Protein AF-A0AAW2YST6-F1 (afdb_monomer_lite)

InterPro domains:
  IPR000340 Dual specificity phosphatase, catalytic domain [PF00782] (30-125)
  IPR000387 Tyrosine-specific protein phosphatases domain [PS50056] (52-114)
  IPR016130 Protein-tyrosine phosphatase, active site [PS00383] (75-85)
  IPR020422 Dual specificity protein phosphatase domain [PS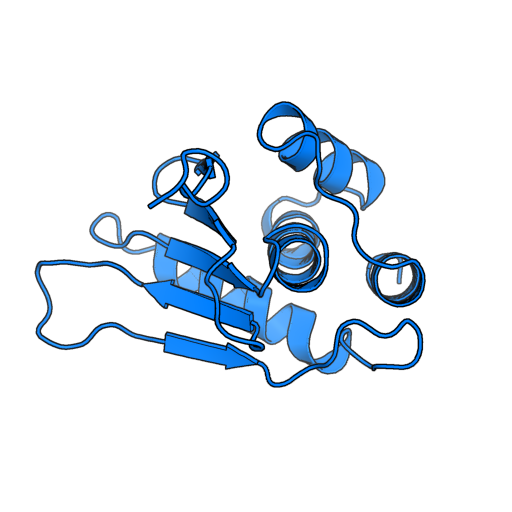50054] (1-126)
  IPR020422 Dual specificity protein phosphatase domain [SM00195] (6-126)
  IPR029021 Protein-tyrosine phosphatase-like [G3DSA:3.90.190.10] (1-126)
  IPR029021 Protein-tyrosine phosphatase-like [SSF52799] (7-125)

pLDDT: mean 84.46, std 16.05, range [45.66, 97.81]

Sequence (126 aa):
MNEENRPTQIEDRLFIGGIQHRDTNILNSNSNYSFTIFKFIEIDDLETEDFEQYFDECADFINTTLTNPSNQILVHCQAGQSRSASALIAYYIKYRGLTLEDALSYVRERKPDVSPNKGFQRQLNV

Structure (mmCIF, N/CA/C/O backbone):
data_AF-A0AAW2YST6-F1
#
_entry.id   AF-A0AAW2YST6-F1
#
loop_
_atom_site.group_PDB
_atom_site.id
_atom_site.type_symbol
_atom_site.label_atom_id
_atom_site.label_alt_id
_atom_site.label_comp_id
_atom_site.label_asym_id
_atom_site.label_entity_id
_atom_site.label_seq_id
_atom_site.pdbx_PDB_ins_code
_atom_site.Cartn_x
_atom_site.Cartn_y
_atom_site.Cartn_z
_atom_site.occupancy
_atom_site.B_iso_or_equiv
_atom_site.auth_seq_id
_atom_site.auth_comp_id
_atom_site.auth_asym_id
_atom_site.auth_atom_id
_atom_site.pdbx_PDB_model_num
ATOM 1 N N . MET A 1 1 ? -3.264 22.555 -6.668 1.00 46.56 1 MET A N 1
ATOM 2 C CA . MET A 1 1 ? -3.282 21.079 -6.711 1.00 46.56 1 MET A CA 1
ATOM 3 C C . MET A 1 1 ? -3.999 20.692 -7.984 1.00 46.56 1 MET A C 1
ATOM 5 O O . MET A 1 1 ? -5.141 21.099 -8.140 1.00 46.56 1 MET A O 1
ATOM 9 N N . ASN A 1 2 ? -3.321 20.011 -8.904 1.00 45.66 2 ASN A N 1
ATOM 10 C CA . ASN A 1 2 ? -3.969 19.445 -10.088 1.00 45.66 2 ASN A CA 1
ATOM 11 C C . ASN A 1 2 ? -4.888 18.305 -9.620 1.00 45.66 2 ASN A C 1
ATOM 13 O O . ASN A 1 2 ? -4.547 17.635 -8.642 1.00 45.66 2 ASN A O 1
ATOM 17 N N . GLU A 1 3 ? -6.032 18.093 -10.276 1.00 51.56 3 GLU A N 1
ATOM 18 C CA . GLU A 1 3 ? -7.001 17.054 -9.877 1.00 51.56 3 GLU A CA 1
ATOM 19 C C . GLU A 1 3 ? -6.378 15.648 -9.800 1.00 51.56 3 GLU A C 1
ATOM 21 O O . GLU A 1 3 ? -6.777 14.850 -8.956 1.00 51.56 3 GLU A O 1
ATOM 26 N N . GLU A 1 4 ? -5.326 15.392 -10.584 1.00 51.03 4 GLU A N 1
ATOM 27 C CA . GLU A 1 4 ? -4.570 14.130 -10.625 1.00 51.03 4 GLU A CA 1
ATOM 28 C C . GLU A 1 4 ? -3.865 13.758 -9.306 1.00 51.03 4 GLU A C 1
ATOM 30 O O . GLU A 1 4 ? -3.595 12.584 -9.070 1.00 51.03 4 GLU A O 1
ATOM 35 N N . ASN A 1 5 ? -3.608 14.724 -8.414 1.00 58.09 5 ASN A N 1
ATOM 36 C CA . ASN A 1 5 ? -2.948 14.479 -7.122 1.00 58.09 5 ASN A CA 1
ATOM 37 C C . ASN A 1 5 ? -3.925 14.418 -5.940 1.00 58.09 5 ASN A C 1
ATOM 39 O O . ASN A 1 5 ? -3.496 14.415 -4.783 1.00 58.09 5 ASN A O 1
ATOM 43 N N . ARG A 1 6 ? -5.242 14.398 -6.184 1.00 73.12 6 ARG A N 1
ATOM 44 C CA . ARG A 1 6 ? -6.211 14.220 -5.100 1.00 73.12 6 ARG A CA 1
ATOM 45 C C . ARG A 1 6 ? -6.131 12.775 -4.584 1.00 73.12 6 ARG A C 1
ATOM 47 O O . ARG A 1 6 ? -6.267 11.848 -5.384 1.00 73.12 6 ARG A O 1
ATOM 54 N N . PRO A 1 7 ? -5.953 12.554 -3.268 1.00 85.38 7 PRO A N 1
ATOM 55 C CA . PRO A 1 7 ? -6.013 11.213 -2.708 1.00 85.38 7 PRO A CA 1
ATOM 56 C C . PRO A 1 7 ? -7.314 10.504 -3.088 1.00 85.38 7 PRO A C 1
ATOM 58 O O . PRO A 1 7 ? -8.405 11.064 -2.963 1.00 85.38 7 PRO A O 1
ATOM 61 N N . THR A 1 8 ? -7.184 9.272 -3.562 1.00 89.31 8 THR A N 1
ATOM 62 C CA . THR A 1 8 ? -8.291 8.387 -3.910 1.00 89.31 8 THR A CA 1
ATOM 63 C C . THR A 1 8 ? -8.674 7.577 -2.684 1.00 89.31 8 THR A C 1
ATOM 65 O O . THR A 1 8 ? -7.819 6.956 -2.054 1.00 89.31 8 THR A O 1
ATOM 68 N N . GLN A 1 9 ? -9.955 7.582 -2.333 1.00 91.69 9 GLN A N 1
ATOM 69 C CA . GLN A 1 9 ? -10.457 6.750 -1.249 1.00 91.69 9 GLN A CA 1
ATOM 70 C C . GLN A 1 9 ? -10.512 5.290 -1.698 1.00 91.69 9 GLN A C 1
ATOM 72 O O . GLN A 1 9 ? -11.094 4.983 -2.737 1.00 91.69 9 GLN A O 1
ATOM 77 N N . ILE A 1 10 ? -9.921 4.401 -0.904 1.00 93.25 10 ILE A N 1
ATOM 78 C CA . ILE A 1 10 ? -9.965 2.958 -1.135 1.00 93.25 10 ILE A CA 1
ATOM 79 C C . ILE A 1 10 ? -11.042 2.314 -0.255 1.00 93.25 10 ILE A C 1
ATOM 81 O O . ILE A 1 10 ? -11.910 1.597 -0.749 1.00 93.25 10 ILE A O 1
ATOM 85 N N . GLU A 1 11 ? -11.048 2.647 1.033 1.00 91.06 11 GLU A N 1
ATOM 86 C CA . GLU A 1 11 ? -12.059 2.215 2.003 1.00 91.06 11 GLU A CA 1
ATOM 87 C C . GLU A 1 11 ? -12.465 3.379 2.908 1.00 91.06 11 GLU A C 1
ATOM 89 O O . GLU A 1 11 ? -11.925 4.488 2.820 1.00 91.06 11 GLU A O 1
ATOM 94 N N . ASP A 1 12 ? -13.436 3.146 3.793 1.00 88.25 12 ASP A N 1
ATOM 95 C CA . ASP A 1 12 ? -13.695 4.074 4.888 1.00 88.25 12 ASP A CA 1
ATOM 96 C C . ASP A 1 12 ? -12.383 4.378 5.628 1.00 88.25 12 ASP A C 1
ATOM 98 O O . ASP A 1 12 ? -11.698 3.474 6.106 1.00 88.25 12 ASP A O 1
ATOM 102 N N . ARG A 1 13 ? -12.023 5.666 5.680 1.00 89.12 13 ARG A N 1
ATOM 103 C CA . ARG A 1 13 ? -10.822 6.183 6.357 1.00 89.12 13 ARG A CA 1
ATOM 104 C C . ARG A 1 13 ? -9.473 5.707 5.788 1.00 89.12 13 ARG A C 1
ATOM 106 O O . ARG A 1 13 ? -8.456 5.982 6.419 1.00 89.12 13 ARG A O 1
ATOM 113 N N . LEU A 1 14 ? -9.423 5.074 4.614 1.00 90.12 14 LEU A N 1
ATOM 114 C CA . LEU A 1 14 ? -8.179 4.636 3.966 1.00 90.12 14 LEU A CA 1
ATOM 115 C C . LEU A 1 14 ? -8.077 5.186 2.542 1.00 90.12 14 LEU A C 1
ATOM 117 O O . LEU A 1 14 ? -8.935 4.935 1.695 1.00 90.12 14 LEU A O 1
ATOM 121 N N . PHE A 1 15 ? -7.002 5.919 2.275 1.00 90.00 15 PHE A N 1
ATOM 122 C CA . PHE A 1 15 ? -6.771 6.645 1.034 1.00 90.00 15 PHE A CA 1
ATOM 123 C C . PHE A 1 15 ? -5.399 6.304 0.450 1.00 90.00 15 PHE A C 1
ATOM 125 O O . PHE A 1 15 ? -4.447 6.044 1.186 1.00 90.00 15 PHE A O 1
ATOM 132 N N . ILE A 1 16 ? -5.284 6.375 -0.876 1.00 86.88 16 ILE A N 1
ATOM 133 C CA . ILE A 1 16 ? -4.020 6.292 -1.611 1.00 86.88 16 ILE A CA 1
ATOM 134 C C . ILE A 1 16 ? -3.791 7.574 -2.415 1.00 86.88 16 ILE A C 1
ATOM 136 O O . ILE A 1 16 ? -4.736 8.141 -2.960 1.00 86.88 16 ILE A O 1
ATOM 140 N N . GLY A 1 17 ? -2.554 8.057 -2.524 1.00 81.94 17 GLY A N 1
ATOM 141 C CA . GLY A 1 17 ? -2.277 9.281 -3.283 1.00 81.94 17 GLY A CA 1
ATOM 142 C C . GLY A 1 17 ? -0.860 9.400 -3.830 1.00 81.94 17 GLY A C 1
ATOM 143 O O . GLY A 1 17 ? 0.034 8.632 -3.472 1.00 81.94 17 GLY A O 1
ATOM 144 N N . GLY A 1 18 ? -0.674 10.383 -4.709 1.00 74.94 18 GLY A N 1
ATOM 145 C CA . GLY A 1 18 ? 0.629 10.901 -5.114 1.00 74.94 18 GLY A CA 1
ATOM 146 C C . GLY A 1 18 ? 0.899 12.228 -4.406 1.00 74.94 18 GLY A C 1
ATOM 147 O O . GLY A 1 18 ? 0.051 13.120 -4.418 1.00 74.94 18 GLY A O 1
ATOM 148 N N . ILE A 1 19 ? 2.063 12.375 -3.782 1.00 69.31 19 ILE A N 1
ATOM 149 C CA . ILE A 1 19 ? 2.554 13.659 -3.263 1.00 69.31 19 ILE A CA 1
ATOM 150 C C . ILE A 1 19 ? 3.880 13.937 -3.969 1.00 69.31 19 ILE A C 1
ATOM 152 O O . ILE A 1 19 ? 4.636 13.009 -4.222 1.00 69.31 19 ILE A O 1
ATOM 156 N N . GLN A 1 20 ? 4.184 15.199 -4.295 1.00 57.19 20 GLN A N 1
ATOM 157 C CA . GLN A 1 20 ? 5.398 15.610 -5.029 1.00 57.19 20 GLN A CA 1
ATOM 158 C C . GLN A 1 20 ? 6.729 15.386 -4.263 1.00 57.19 20 GLN A C 1
ATOM 160 O O . GLN A 1 20 ? 7.714 16.074 -4.515 1.00 57.19 20 GLN A O 1
ATOM 165 N N . HIS A 1 21 ? 6.776 14.433 -3.333 1.00 52.47 21 HIS A N 1
ATOM 166 C CA . HIS A 1 21 ? 7.970 13.992 -2.622 1.00 52.47 21 HIS A CA 1
ATOM 167 C C . HIS A 1 21 ? 8.340 12.567 -3.052 1.00 52.47 21 HIS A C 1
ATOM 169 O O . HIS A 1 21 ? 7.483 11.786 -3.468 1.00 52.47 21 HIS A O 1
ATOM 175 N N . ARG A 1 22 ? 9.638 12.246 -3.005 1.00 48.16 22 ARG A N 1
ATOM 176 C CA . ARG A 1 22 ? 10.172 10.984 -3.533 1.00 48.16 22 ARG A CA 1
ATOM 177 C C . ARG A 1 22 ? 9.772 9.761 -2.716 1.00 48.16 22 ARG A C 1
ATOM 179 O O . ARG A 1 22 ? 9.878 8.676 -3.268 1.00 48.16 22 ARG A O 1
ATOM 186 N N . ASP A 1 23 ? 9.267 9.914 -1.499 1.00 52.38 23 ASP A N 1
ATOM 187 C CA . ASP A 1 23 ? 9.232 8.830 -0.510 1.00 52.38 23 ASP A CA 1
ATOM 188 C C . ASP A 1 23 ? 7.845 8.200 -0.340 1.00 52.38 23 ASP A C 1
ATOM 190 O O . ASP A 1 23 ? 6.826 8.815 -0.675 1.00 52.38 23 ASP A O 1
ATOM 194 N N . THR A 1 24 ? 7.801 6.974 0.198 1.00 53.75 24 THR A N 1
ATOM 195 C CA . THR A 1 24 ? 6.539 6.322 0.576 1.00 53.75 24 THR A CA 1
ATOM 196 C C . THR A 1 24 ? 6.205 6.656 2.021 1.00 53.75 24 THR A C 1
ATOM 198 O O . THR A 1 24 ? 6.931 6.247 2.925 1.00 53.75 24 THR A O 1
ATOM 201 N N . ASN A 1 25 ? 5.086 7.347 2.254 1.00 61.09 25 ASN A N 1
ATOM 202 C CA . ASN A 1 25 ? 4.601 7.597 3.610 1.00 61.09 25 ASN A CA 1
ATOM 203 C C . ASN A 1 25 ? 3.216 7.010 3.829 1.00 61.09 25 ASN A C 1
ATOM 205 O O . ASN A 1 25 ? 2.323 7.147 2.991 1.00 61.09 25 ASN A O 1
ATOM 209 N N . ILE A 1 26 ? 3.026 6.436 5.012 1.00 61.91 26 ILE A N 1
ATOM 210 C CA . ILE A 1 26 ? 1.713 6.099 5.547 1.00 61.91 26 ILE A CA 1
ATOM 211 C C . ILE A 1 26 ? 1.402 7.125 6.634 1.00 61.91 26 ILE A C 1
ATOM 213 O O . ILE A 1 26 ? 2.053 7.177 7.680 1.00 61.91 26 ILE A O 1
ATOM 217 N N . LEU A 1 27 ? 0.442 7.993 6.339 1.00 61.91 27 LEU A N 1
ATOM 218 C CA . LEU A 1 27 ? 0.092 9.167 7.128 1.00 61.91 27 LEU A CA 1
ATOM 219 C C . LEU A 1 27 ? -1.172 8.898 7.932 1.00 61.91 27 LEU A C 1
ATOM 221 O O . LEU A 1 27 ? -2.192 8.587 7.330 1.00 61.91 27 LEU A O 1
ATOM 225 N N . ASN A 1 28 ? -1.148 9.093 9.251 1.00 54.12 28 ASN A N 1
ATOM 226 C CA . ASN A 1 28 ? -2.369 9.140 10.058 1.00 54.12 28 ASN A CA 1
ATOM 227 C C . ASN A 1 28 ? -2.907 10.579 10.164 1.00 54.12 28 ASN A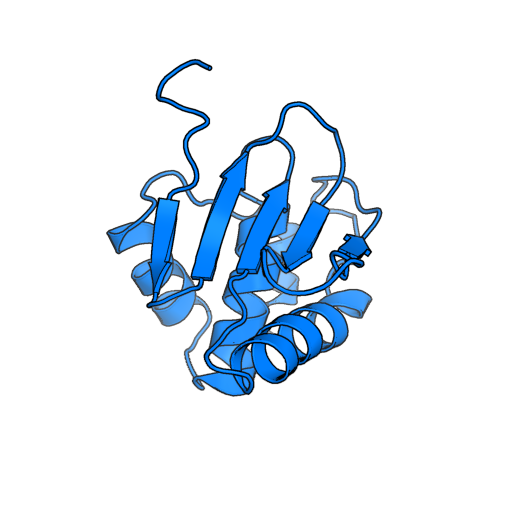 C 1
ATOM 229 O O . ASN A 1 28 ? -2.398 11.357 10.966 1.00 54.12 28 ASN A O 1
ATOM 233 N N . SER A 1 29 ? -3.949 10.947 9.419 1.00 49.84 29 SER A N 1
ATOM 234 C CA . SER A 1 29 ? -4.566 12.280 9.485 1.00 49.84 29 SER A CA 1
ATOM 235 C C . SER A 1 29 ? -5.686 12.355 10.531 1.00 49.84 29 SER A C 1
ATOM 237 O O . SER A 1 29 ? -6.847 12.580 10.194 1.00 49.84 29 SER A O 1
ATOM 239 N N . ASN A 1 30 ? -5.372 12.165 11.813 1.00 48.62 30 ASN A N 1
ATOM 240 C CA . ASN A 1 30 ? -6.329 12.458 12.883 1.00 48.62 30 ASN A CA 1
ATOM 241 C C . ASN A 1 30 ? -6.178 13.918 13.345 1.00 48.62 30 ASN A C 1
ATOM 243 O O . ASN A 1 30 ? -5.170 14.281 13.944 1.00 48.62 30 ASN A O 1
ATOM 247 N N . SER A 1 31 ? -7.189 14.754 13.091 1.00 47.81 31 SER A N 1
ATOM 248 C CA . SER A 1 31 ? -7.188 16.185 13.441 1.00 47.81 31 SER A CA 1
ATOM 249 C C . SER A 1 31 ? -7.364 16.476 14.938 1.00 47.81 31 SER A C 1
ATOM 25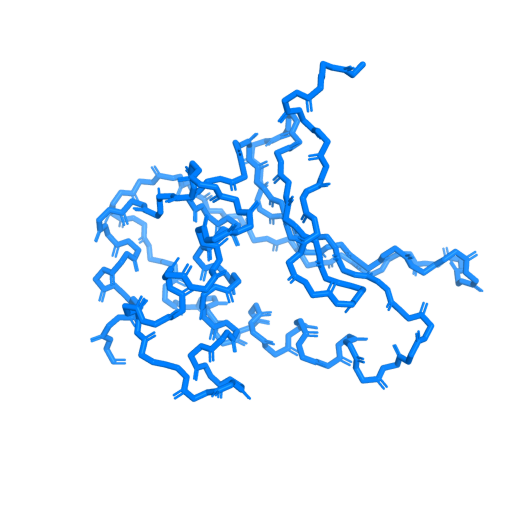1 O O . SER A 1 31 ? -7.295 17.636 15.334 1.00 47.81 31 SER A O 1
ATOM 253 N N . ASN A 1 32 ? -7.624 15.457 15.768 1.00 48.91 32 ASN A N 1
ATOM 254 C CA . ASN A 1 32 ? -7.863 15.612 17.209 1.00 48.91 32 ASN A CA 1
ATOM 255 C C . ASN A 1 32 ? -6.623 15.359 18.084 1.00 48.91 32 ASN A C 1
ATOM 257 O O . ASN A 1 32 ? -6.693 15.554 19.296 1.00 48.91 32 ASN A O 1
ATOM 261 N N . TYR A 1 33 ? -5.495 14.939 17.502 1.00 50.69 33 TYR A N 1
ATOM 262 C CA . TYR A 1 33 ? -4.238 14.753 18.228 1.00 50.69 33 TYR A CA 1
ATOM 263 C C . TYR A 1 33 ? -3.176 15.727 17.717 1.00 50.69 33 TYR A C 1
ATOM 265 O O . TYR A 1 33 ? -3.022 15.923 16.517 1.00 50.69 33 TYR A O 1
ATOM 273 N N . SER A 1 34 ? -2.389 16.298 18.632 1.00 50.22 34 SER A N 1
ATOM 274 C CA . SER A 1 34 ? -1.276 17.206 18.312 1.00 50.22 34 SER A CA 1
ATOM 275 C C . SER A 1 34 ? -0.112 16.540 17.557 1.00 50.22 34 SER A C 1
ATOM 277 O O . SER A 1 34 ? 0.849 17.222 17.214 1.00 50.22 34 SER A O 1
ATOM 279 N N . PHE A 1 35 ? -0.177 15.225 17.309 1.00 49.72 35 PHE A N 1
ATOM 280 C CA . PHE A 1 35 ? 0.843 14.452 16.603 1.00 49.72 35 PHE A CA 1
ATOM 281 C C . PHE A 1 35 ? 0.209 13.575 15.519 1.00 49.72 35 PHE A C 1
ATOM 283 O O . PHE A 1 35 ? -0.490 12.605 15.811 1.00 49.72 35 PHE A O 1
ATOM 290 N N . THR A 1 36 ? 0.507 13.895 14.262 1.00 59.03 36 THR A N 1
ATOM 291 C CA . THR A 1 36 ? 0.337 12.992 13.118 1.00 59.03 36 THR A CA 1
ATOM 292 C C . THR A 1 36 ? 1.382 11.882 13.250 1.00 59.03 36 THR A C 1
ATOM 294 O O . THR A 1 36 ? 2.575 12.171 13.331 1.00 59.03 36 THR A O 1
ATOM 297 N N . ILE A 1 37 ? 0.963 10.614 13.313 1.00 64.88 37 ILE A N 1
ATOM 298 C CA . ILE A 1 37 ? 1.903 9.482 13.289 1.00 64.88 37 ILE A CA 1
ATOM 299 C C . ILE A 1 37 ? 2.224 9.183 11.825 1.00 64.88 37 ILE A C 1
ATOM 301 O O . ILE A 1 37 ? 1.320 8.931 11.026 1.00 64.88 37 ILE A O 1
ATOM 305 N N . PHE A 1 38 ? 3.511 9.224 11.489 1.00 74.50 38 PHE A N 1
ATOM 306 C CA . PHE A 1 38 ? 4.032 8.933 10.159 1.00 74.50 38 PHE A CA 1
ATOM 307 C C . PHE A 1 38 ? 4.796 7.614 10.199 1.00 74.50 38 PHE A C 1
ATOM 309 O O . PHE A 1 38 ? 5.631 7.409 11.082 1.00 74.50 38 PHE A O 1
ATOM 316 N N . LYS A 1 39 ? 4.559 6.749 9.215 1.00 80.19 39 LYS A N 1
ATOM 317 C CA . LYS A 1 39 ? 5.515 5.708 8.842 1.00 80.19 39 LYS A CA 1
ATOM 318 C C . LYS A 1 39 ? 6.178 6.130 7.537 1.00 80.19 39 LYS A C 1
ATOM 320 O O . LYS A 1 39 ? 5.478 6.341 6.550 1.00 80.19 39 LYS A O 1
ATOM 325 N N . PHE A 1 40 ? 7.497 6.271 7.568 1.00 82.88 40 PHE A N 1
ATOM 326 C CA . PHE A 1 40 ? 8.328 6.591 6.413 1.00 82.88 40 PHE A CA 1
ATOM 327 C C . PHE A 1 40 ? 9.055 5.323 5.977 1.00 82.88 40 PHE A C 1
ATOM 329 O O . PHE A 1 40 ? 9.731 4.714 6.805 1.00 82.88 40 PHE A O 1
ATOM 336 N N . ILE A 1 41 ? 8.909 4.938 4.711 1.00 84.00 41 ILE A N 1
ATOM 337 C CA . ILE A 1 41 ? 9.671 3.843 4.108 1.00 84.00 41 ILE A CA 1
ATOM 338 C C . ILE A 1 41 ? 10.508 4.429 2.975 1.00 84.00 41 ILE A C 1
ATOM 340 O O . ILE A 1 41 ? 9.972 4.889 1.958 1.00 84.00 41 ILE A O 1
ATOM 344 N N . GLU A 1 42 ? 11.823 4.420 3.175 1.00 85.00 42 GLU A N 1
ATOM 345 C CA . GLU A 1 42 ? 12.792 4.861 2.178 1.00 85.00 42 GLU A CA 1
ATOM 346 C C . GLU A 1 42 ? 13.057 3.720 1.206 1.00 85.00 42 GLU A C 1
ATOM 348 O O . GLU A 1 42 ? 13.778 2.778 1.519 1.00 85.00 42 GLU A O 1
ATOM 353 N N . ILE A 1 43 ? 12.421 3.779 0.040 1.00 86.81 43 ILE A N 1
ATOM 354 C CA . ILE A 1 43 ? 12.628 2.786 -1.007 1.00 86.81 43 ILE A CA 1
ATOM 355 C C . ILE A 1 43 ? 12.413 3.407 -2.381 1.00 86.81 43 ILE A C 1
ATOM 357 O O . ILE A 1 43 ? 11.434 4.134 -2.615 1.00 86.81 43 ILE A O 1
ATOM 361 N N . ASP A 1 44 ? 13.327 3.115 -3.299 1.00 89.75 44 ASP A N 1
ATOM 362 C CA . ASP A 1 44 ? 13.222 3.531 -4.691 1.00 89.75 44 ASP A CA 1
ATOM 363 C C . ASP A 1 44 ? 12.212 2.666 -5.455 1.00 89.75 44 ASP A C 1
ATOM 365 O O . ASP A 1 44 ? 11.913 1.531 -5.097 1.00 89.75 44 ASP A O 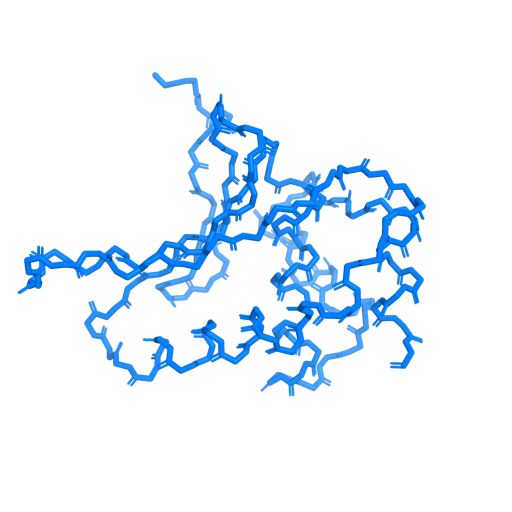1
ATOM 369 N N . ASP A 1 45 ? 11.638 3.204 -6.531 1.00 90.44 45 ASP A N 1
ATOM 370 C CA . ASP A 1 45 ? 10.692 2.459 -7.374 1.00 90.44 45 ASP A CA 1
ATOM 371 C C . ASP A 1 45 ? 11.418 1.650 -8.459 1.00 90.44 45 ASP A C 1
ATOM 373 O O . ASP A 1 45 ? 11.216 1.864 -9.655 1.00 90.44 45 ASP A O 1
ATOM 377 N N . LEU A 1 46 ? 12.315 0.756 -8.041 1.00 93.06 46 LEU A N 1
ATOM 378 C CA . LEU A 1 46 ? 13.090 -0.105 -8.936 1.00 93.06 46 LEU A CA 1
ATOM 379 C C . LEU A 1 46 ? 12.744 -1.573 -8.686 1.00 93.06 46 LEU A C 1
ATOM 381 O O . LEU A 1 46 ? 12.547 -1.995 -7.552 1.00 93.06 46 LEU A O 1
ATOM 385 N N . GLU A 1 47 ? 12.733 -2.384 -9.748 1.00 95.31 47 GLU A N 1
ATOM 386 C CA . GLU A 1 47 ? 12.451 -3.825 -9.631 1.00 95.31 47 GLU A CA 1
ATOM 387 C C . GLU A 1 47 ? 13.505 -4.604 -8.821 1.00 95.31 47 GLU A C 1
ATOM 389 O O . GLU A 1 47 ? 13.275 -5.770 -8.499 1.00 95.31 47 GLU A O 1
ATOM 394 N N . THR A 1 48 ? 14.665 -3.993 -8.560 1.00 94.44 48 THR A N 1
ATOM 395 C CA . THR A 1 48 ? 15.790 -4.562 -7.804 1.00 94.44 48 THR A CA 1
ATOM 396 C C . THR A 1 48 ? 15.735 -4.266 -6.309 1.00 94.44 48 THR A C 1
ATOM 398 O O . THR A 1 48 ? 16.497 -4.881 -5.571 1.00 94.44 48 THR A O 1
ATOM 401 N N . GLU A 1 49 ? 14.889 -3.331 -5.871 1.00 95.50 49 GLU A N 1
ATOM 402 C CA . GLU A 1 49 ? 14.748 -3.003 -4.452 1.00 95.50 49 GLU A CA 1
ATOM 403 C C . GLU A 1 49 ? 14.005 -4.112 -3.704 1.00 95.50 49 GLU A C 1
ATOM 405 O O . GLU A 1 49 ? 13.073 -4.722 -4.235 1.00 95.50 49 GLU A O 1
ATOM 410 N N . ASP A 1 50 ? 14.404 -4.348 -2.457 1.00 94.50 50 ASP A N 1
ATOM 411 C CA . ASP A 1 50 ? 13.763 -5.306 -1.558 1.00 94.50 50 ASP A CA 1
ATOM 412 C C . ASP A 1 50 ? 12.705 -4.591 -0.710 1.00 94.50 50 ASP A C 1
ATOM 414 O O . ASP A 1 50 ? 13.010 -4.004 0.330 1.00 94.50 50 ASP A O 1
ATOM 418 N N . PHE A 1 51 ? 11.458 -4.599 -1.183 1.00 94.88 51 PHE A N 1
ATOM 419 C CA . PHE A 1 51 ? 10.317 -4.048 -0.454 1.00 94.88 51 PHE A CA 1
ATOM 420 C C . PHE A 1 51 ? 9.658 -5.089 0.464 1.00 94.88 51 PHE A C 1
ATOM 422 O O . PHE A 1 51 ? 8.943 -4.728 1.401 1.00 94.88 51 PHE A O 1
ATOM 429 N N . GLU A 1 52 ? 9.922 -6.374 0.235 1.00 95.50 52 GLU A N 1
ATOM 430 C CA . GLU A 1 52 ? 9.371 -7.481 1.015 1.00 95.50 52 GLU A CA 1
ATOM 431 C C . GLU A 1 52 ? 9.635 -7.300 2.511 1.00 95.50 52 GLU A C 1
ATOM 433 O O . GLU A 1 52 ? 8.717 -7.421 3.327 1.00 95.50 52 GLU A O 1
ATOM 438 N N . GLN A 1 53 ? 10.852 -6.868 2.857 1.00 94.31 53 GLN A N 1
ATOM 439 C CA . GLN A 1 53 ? 11.264 -6.600 4.237 1.00 94.31 53 GLN A CA 1
ATOM 440 C C . GLN A 1 53 ? 10.377 -5.579 4.984 1.00 94.31 53 GLN A C 1
ATOM 442 O O . GLN A 1 53 ? 10.377 -5.566 6.215 1.00 94.31 53 GLN A O 1
ATOM 447 N N . TYR A 1 54 ? 9.613 -4.736 4.274 1.00 94.81 54 TYR A N 1
ATOM 448 C CA . TYR A 1 54 ? 8.751 -3.704 4.866 1.00 94.81 54 TYR A CA 1
ATOM 449 C C . TYR A 1 54 ? 7.251 -4.001 4.750 1.00 94.81 54 TYR A C 1
ATOM 451 O O . TYR A 1 54 ? 6.443 -3.246 5.299 1.00 94.81 54 TYR A O 1
ATOM 459 N N . PHE A 1 55 ? 6.834 -5.052 4.037 1.00 95.12 55 PHE A N 1
ATOM 460 C CA . PHE A 1 55 ? 5.410 -5.319 3.804 1.00 95.12 55 PHE A CA 1
ATOM 461 C C . PHE A 1 55 ? 4.642 -5.589 5.091 1.00 95.12 55 PHE A C 1
ATOM 463 O O . PHE A 1 55 ? 3.586 -4.986 5.302 1.00 95.12 55 PHE A O 1
ATOM 470 N N . ASP A 1 56 ? 5.196 -6.416 5.977 1.00 95.06 56 ASP A N 1
ATOM 471 C CA . ASP A 1 56 ? 4.600 -6.686 7.283 1.00 95.06 56 ASP A CA 1
ATOM 472 C C . ASP A 1 56 ? 4.486 -5.415 8.123 1.00 95.06 56 ASP A C 1
ATOM 474 O O . ASP A 1 56 ? 3.424 -5.124 8.670 1.00 95.06 56 ASP A O 1
ATOM 478 N N . GLU A 1 57 ? 5.547 -4.612 8.163 1.00 93.44 57 GLU A N 1
ATOM 479 C CA . GLU A 1 57 ? 5.564 -3.353 8.902 1.00 93.44 57 GLU A CA 1
ATOM 480 C C . GLU A 1 57 ? 4.507 -2.365 8.380 1.00 93.44 57 GLU A C 1
ATOM 482 O O . GLU A 1 57 ? 3.795 -1.731 9.167 1.00 93.44 57 GLU A O 1
ATOM 487 N N . CYS A 1 58 ? 4.376 -2.240 7.057 1.00 93.69 58 CYS A N 1
ATOM 488 C CA . CYS A 1 58 ? 3.378 -1.384 6.420 1.00 93.69 58 CYS A CA 1
ATOM 489 C C . CYS A 1 58 ? 1.956 -1.865 6.715 1.00 93.69 58 CYS A C 1
ATOM 491 O O . CYS A 1 58 ? 1.098 -1.071 7.114 1.00 93.69 58 CYS A O 1
ATOM 493 N N . ALA A 1 59 ? 1.710 -3.163 6.530 1.00 95.38 59 ALA A N 1
ATOM 494 C CA . ALA A 1 59 ? 0.413 -3.780 6.753 1.00 95.38 59 ALA A CA 1
ATOM 495 C C . ALA A 1 59 ? -0.035 -3.624 8.211 1.00 95.38 59 ALA A C 1
ATOM 497 O O . ALA A 1 59 ? -1.170 -3.210 8.470 1.00 95.38 59 ALA A O 1
ATOM 498 N N . ASP A 1 60 ? 0.863 -3.894 9.158 1.00 94.56 60 ASP A N 1
ATOM 499 C CA . ASP A 1 60 ? 0.591 -3.820 10.594 1.00 94.56 60 ASP A CA 1
ATOM 500 C C . ASP A 1 60 ? 0.307 -2.385 11.024 1.00 94.56 60 ASP A C 1
ATOM 502 O O . ASP A 1 60 ? -0.599 -2.139 11.828 1.00 94.56 60 ASP A O 1
ATOM 506 N N . PHE A 1 61 ? 1.032 -1.420 10.451 1.00 92.94 61 PHE A N 1
ATOM 507 C CA . PHE A 1 61 ? 0.792 -0.005 10.694 1.00 92.94 61 PHE A CA 1
ATOM 508 C C . PHE A 1 61 ? -0.592 0.433 10.201 1.00 92.94 61 PHE A C 1
ATOM 510 O O . PHE A 1 61 ? -1.315 1.100 10.948 1.00 92.94 61 PHE A O 1
ATOM 517 N N . ILE A 1 62 ? -0.984 0.041 8.980 1.00 92.88 62 ILE A N 1
ATOM 518 C CA . ILE A 1 62 ? -2.313 0.340 8.424 1.00 92.88 62 ILE A CA 1
ATOM 519 C C . ILE A 1 62 ? -3.397 -0.268 9.316 1.00 92.88 62 ILE A C 1
ATOM 521 O O . ILE A 1 62 ? -4.288 0.442 9.788 1.00 92.88 62 ILE A O 1
ATOM 525 N N . ASN A 1 63 ? -3.291 -1.567 9.604 1.00 94.25 63 ASN A N 1
ATOM 526 C CA . ASN A 1 63 ? -4.288 -2.286 10.384 1.00 94.25 63 ASN A CA 1
ATOM 527 C C . ASN A 1 63 ? -4.436 -1.712 11.799 1.00 94.25 63 ASN A C 1
ATOM 529 O O . ASN A 1 63 ? -5.544 -1.370 12.213 1.00 94.25 63 ASN A O 1
ATOM 533 N N . THR A 1 64 ? -3.323 -1.540 12.518 1.00 91.62 64 THR A N 1
ATOM 534 C CA . THR A 1 64 ? -3.325 -1.016 13.893 1.00 91.62 64 THR A CA 1
ATOM 535 C C . THR A 1 64 ? -3.894 0.396 13.940 1.00 91.62 64 THR A C 1
ATOM 537 O O . THR A 1 64 ? -4.709 0.707 14.808 1.00 91.62 64 THR A O 1
ATOM 540 N N . THR A 1 65 ? -3.531 1.251 12.983 1.00 89.00 65 THR A N 1
ATOM 541 C CA . THR A 1 65 ? -4.008 2.637 12.947 1.00 89.00 65 THR A CA 1
ATOM 542 C C . THR A 1 65 ? -5.516 2.707 12.689 1.00 89.00 65 THR A C 1
ATOM 544 O O . THR A 1 65 ? -6.192 3.518 13.327 1.00 89.00 65 THR A O 1
ATOM 547 N N . LEU A 1 66 ? -6.065 1.828 11.839 1.00 90.19 66 LEU A N 1
ATOM 548 C CA . LEU A 1 66 ? -7.502 1.767 11.542 1.00 90.19 66 LEU A CA 1
ATOM 549 C C . LEU A 1 66 ? -8.364 1.222 12.692 1.00 90.19 66 LEU A C 1
ATOM 551 O O . LEU A 1 66 ? -9.578 1.454 12.661 1.00 90.19 66 LEU A O 1
ATOM 555 N N . THR A 1 67 ? -7.777 0.562 13.704 1.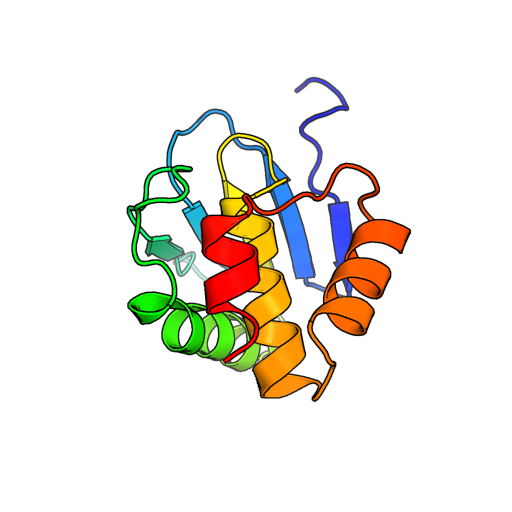00 90.06 67 THR A N 1
ATOM 556 C CA . THR A 1 67 ? -8.516 0.093 14.898 1.00 90.06 67 THR A CA 1
ATOM 557 C C . THR A 1 67 ? -9.136 1.238 15.700 1.00 90.06 67 THR A C 1
ATOM 559 O O . THR A 1 67 ? -10.169 1.052 16.341 1.00 90.06 67 THR A O 1
ATOM 562 N N . ASN A 1 68 ? -8.545 2.436 15.647 1.00 87.00 68 ASN A N 1
ATOM 563 C CA . ASN A 1 68 ? -9.135 3.631 16.232 1.00 87.00 68 ASN A CA 1
ATOM 564 C C . ASN A 1 68 ? -10.068 4.293 15.198 1.00 87.00 68 ASN A C 1
ATOM 566 O O . ASN A 1 68 ? -9.591 4.731 14.146 1.00 87.00 68 ASN A O 1
ATOM 570 N N . PRO A 1 69 ? -11.378 4.413 15.478 1.00 85.88 69 PRO A N 1
ATOM 571 C CA . PRO A 1 69 ? -12.351 4.959 14.529 1.00 85.88 69 PRO A CA 1
ATOM 572 C C . PRO A 1 69 ? -12.124 6.441 14.201 1.00 85.88 69 PRO A C 1
ATOM 574 O O . PRO A 1 69 ? -12.592 6.915 13.170 1.00 85.88 69 PRO A O 1
ATOM 577 N N . SER A 1 70 ? -11.384 7.170 15.039 1.00 84.62 70 SER A N 1
ATOM 578 C CA . SER A 1 70 ? -11.055 8.580 14.809 1.00 84.62 70 SER A CA 1
ATOM 579 C C . SER A 1 70 ? -9.876 8.780 13.849 1.00 84.62 70 SER A C 1
ATOM 581 O O . SER A 1 70 ? -9.617 9.908 13.438 1.00 84.62 70 SER A O 1
ATOM 583 N N . ASN A 1 71 ? -9.137 7.719 13.510 1.00 85.56 71 ASN A N 1
ATOM 584 C CA . ASN A 1 71 ? -7.985 7.805 12.616 1.00 85.56 71 ASN A CA 1
ATOM 585 C C . ASN A 1 71 ? -8.392 7.663 11.148 1.00 85.56 71 ASN A C 1
ATOM 587 O O . ASN A 1 71 ? -9.288 6.886 10.807 1.00 85.56 71 ASN A O 1
ATOM 591 N N . GLN A 1 72 ? -7.650 8.358 10.288 1.00 85.31 72 GLN A N 1
ATOM 592 C CA . GLN A 1 72 ? -7.684 8.225 8.834 1.00 85.31 72 GLN A CA 1
ATOM 593 C C . GLN A 1 72 ? -6.269 8.006 8.320 1.00 85.31 72 GLN A C 1
ATOM 595 O O . GLN A 1 72 ? -5.327 8.549 8.889 1.00 85.31 72 GLN A O 1
ATOM 600 N N . ILE A 1 73 ? -6.117 7.225 7.256 1.00 88.62 73 ILE A N 1
ATOM 601 C CA . ILE A 1 73 ? -4.821 6.862 6.697 1.00 88.62 73 ILE A CA 1
ATOM 602 C C . ILE A 1 73 ? -4.714 7.311 5.250 1.00 88.62 73 ILE A C 1
ATOM 604 O O . ILE A 1 73 ? -5.571 6.981 4.434 1.00 88.62 73 ILE A O 1
ATOM 608 N N . LEU A 1 74 ? -3.619 7.986 4.917 1.00 89.88 74 LEU A N 1
ATOM 609 C CA . LEU A 1 74 ? -3.186 8.210 3.544 1.00 89.88 74 LEU A CA 1
ATOM 610 C C . LEU A 1 74 ? -1.876 7.460 3.292 1.00 89.88 74 LEU A C 1
ATOM 612 O O . LEU A 1 74 ? -0.841 7.815 3.848 1.00 89.88 74 LEU A O 1
ATOM 616 N N . VAL A 1 75 ? -1.917 6.452 2.425 1.00 90.31 75 VAL A N 1
ATOM 617 C CA . VAL A 1 75 ? -0.734 5.772 1.887 1.00 90.31 75 VAL A CA 1
ATOM 618 C C . VAL A 1 75 ? -0.325 6.488 0.602 1.00 90.31 75 VAL A C 1
ATOM 620 O O . VAL A 1 75 ? -1.076 6.504 -0.371 1.00 90.31 75 VAL A O 1
ATOM 623 N N . HIS A 1 76 ? 0.849 7.101 0.547 1.00 87.94 76 HIS A N 1
ATOM 624 C CA . HIS A 1 76 ? 1.268 7.828 -0.649 1.00 87.94 76 HIS A CA 1
ATOM 625 C C . HIS A 1 76 ? 2.709 7.539 -1.039 1.00 87.94 76 HIS A C 1
ATOM 627 O O . HIS A 1 76 ? 3.518 7.143 -0.211 1.00 87.94 76 HIS A O 1
ATOM 633 N N . CYS A 1 77 ? 3.016 7.748 -2.315 1.00 85.88 77 CYS A N 1
ATOM 634 C CA . CYS A 1 77 ? 4.379 7.832 -2.836 1.00 85.88 77 CYS A CA 1
ATOM 635 C C . CYS A 1 77 ? 4.438 8.989 -3.847 1.00 85.88 77 CYS A C 1
ATOM 637 O O . CYS A 1 77 ? 3.568 9.861 -3.808 1.00 85.88 77 CYS A O 1
ATOM 639 N N . GLN A 1 78 ? 5.408 9.003 -4.763 1.00 82.69 78 GLN A N 1
ATOM 640 C CA . GLN A 1 78 ? 5.496 10.050 -5.787 1.00 82.69 78 GLN A CA 1
ATOM 641 C C . GLN A 1 78 ? 4.265 10.087 -6.716 1.00 82.69 78 GLN A C 1
ATOM 643 O O . GLN A 1 78 ? 3.656 11.138 -6.894 1.00 82.69 78 GLN A O 1
ATOM 648 N N . ALA A 1 79 ? 3.891 8.943 -7.300 1.00 84.69 79 ALA A N 1
ATOM 649 C CA . ALA A 1 79 ? 2.792 8.847 -8.273 1.00 84.69 79 ALA A CA 1
ATOM 650 C C . ALA A 1 79 ? 1.510 8.222 -7.697 1.00 84.69 79 ALA A C 1
ATOM 652 O O . ALA A 1 79 ? 0.453 8.274 -8.315 1.00 84.69 79 ALA A O 1
ATOM 653 N N . GLY A 1 80 ? 1.587 7.582 -6.527 1.00 86.31 80 GLY A N 1
ATOM 654 C CA . GLY A 1 80 ? 0.456 6.839 -5.973 1.00 86.31 80 GLY A CA 1
ATOM 655 C C . GLY A 1 80 ? 0.157 5.512 -6.681 1.00 86.31 80 GLY A C 1
ATOM 656 O O . GLY A 1 80 ? -0.938 4.988 -6.511 1.00 86.31 80 GLY A O 1
ATOM 657 N N . GLN A 1 81 ? 1.083 4.997 -7.498 1.00 91.81 81 GLN A N 1
ATOM 658 C CA . GLN A 1 81 ? 0.830 3.868 -8.407 1.00 91.81 81 GLN A CA 1
ATOM 659 C C . GLN A 1 81 ? 1.581 2.589 -8.045 1.00 91.81 81 GLN A C 1
ATOM 661 O O . GLN A 1 81 ? 1.005 1.512 -8.171 1.00 91.81 81 GLN A O 1
ATOM 666 N N . SER A 1 82 ? 2.847 2.701 -7.621 1.00 93.19 82 SER A N 1
ATOM 667 C CA . SER A 1 82 ? 3.715 1.538 -7.406 1.00 93.19 82 SER A CA 1
ATOM 668 C C . SER A 1 82 ? 3.996 1.277 -5.928 1.00 93.19 82 SER A C 1
ATOM 670 O O . SER A 1 82 ? 3.384 0.389 -5.338 1.00 93.19 82 SER A O 1
ATOM 672 N N . ARG A 1 83 ? 4.858 2.075 -5.285 1.00 94.19 83 ARG A N 1
ATOM 673 C CA . ARG A 1 83 ? 5.268 1.818 -3.892 1.00 94.19 83 ARG A CA 1
ATOM 674 C C . ARG A 1 83 ? 4.120 1.884 -2.880 1.00 94.19 83 ARG A C 1
ATOM 676 O O . ARG A 1 83 ? 3.893 0.938 -2.133 1.00 94.19 83 ARG A O 1
ATOM 683 N N . SER A 1 84 ? 3.332 2.960 -2.904 1.00 92.69 84 SER A N 1
ATOM 684 C CA . SER A 1 84 ? 2.158 3.086 -2.030 1.00 92.69 84 SER A CA 1
ATOM 685 C C . SER A 1 84 ? 1.106 2.015 -2.299 1.00 92.69 84 SER A C 1
ATOM 687 O O . SER A 1 84 ? 0.495 1.508 -1.362 1.00 92.69 84 SER A O 1
ATOM 689 N N . ALA A 1 85 ? 0.921 1.631 -3.563 1.00 95.31 85 ALA A N 1
ATOM 690 C CA . ALA A 1 85 ? 0.030 0.535 -3.909 1.00 95.31 85 ALA A CA 1
ATOM 691 C C . ALA A 1 85 ? 0.546 -0.802 -3.371 1.00 95.31 85 ALA A C 1
ATOM 693 O O . ALA A 1 85 ? -0.247 -1.575 -2.857 1.00 95.31 85 ALA A O 1
ATOM 694 N N . SER A 1 86 ? 1.855 -1.054 -3.424 1.00 96.81 86 SER A N 1
ATOM 695 C CA . SER A 1 86 ? 2.459 -2.291 -2.912 1.00 96.81 86 SER A CA 1
ATOM 696 C C . SER A 1 86 ? 2.249 -2.432 -1.403 1.00 96.81 86 SER A C 1
ATOM 698 O O . SER A 1 86 ? 1.790 -3.475 -0.951 1.00 96.81 86 SER A O 1
ATOM 700 N N . ALA A 1 87 ? 2.463 -1.357 -0.633 1.00 95.88 87 ALA A N 1
ATOM 701 C CA . ALA A 1 87 ? 2.172 -1.332 0.805 1.00 95.88 87 ALA A CA 1
ATOM 702 C C . ALA A 1 87 ? 0.682 -1.583 1.113 1.00 95.88 87 ALA A C 1
ATOM 704 O O . ALA A 1 87 ? 0.339 -2.311 2.044 1.00 95.88 87 ALA A O 1
ATOM 705 N N . LEU A 1 88 ? -0.215 -0.998 0.315 1.00 95.75 88 LEU A N 1
ATOM 706 C CA . LEU A 1 88 ? -1.654 -1.203 0.453 1.00 95.75 88 LEU A CA 1
ATOM 707 C C . LEU A 1 88 ? -2.070 -2.641 0.089 1.00 95.75 88 LEU A C 1
ATOM 709 O O . LEU A 1 88 ? -2.892 -3.237 0.778 1.00 95.75 88 LEU A O 1
ATOM 713 N N . ILE A 1 89 ? -1.493 -3.215 -0.967 1.00 97.81 89 ILE A N 1
ATOM 714 C CA . ILE A 1 89 ? -1.742 -4.597 -1.392 1.00 97.81 89 ILE A CA 1
ATOM 715 C C . ILE A 1 89 ? -1.241 -5.582 -0.332 1.00 97.81 89 ILE A C 1
ATOM 717 O O . ILE A 1 89 ? -1.974 -6.504 0.010 1.00 97.81 89 ILE A O 1
ATOM 721 N N . ALA A 1 90 ? -0.064 -5.350 0.256 1.00 97.25 90 ALA A N 1
ATOM 722 C CA . ALA A 1 90 ? 0.439 -6.144 1.378 1.00 97.25 90 ALA A CA 1
ATOM 723 C C . ALA A 1 90 ? -0.548 -6.162 2.559 1.00 97.25 90 ALA A C 1
ATOM 725 O O . ALA A 1 90 ? -0.830 -7.222 3.119 1.00 97.25 90 ALA A O 1
ATOM 726 N N . TYR A 1 91 ? -1.143 -5.010 2.894 1.00 97.25 91 TYR A N 1
ATOM 727 C CA . TYR A 1 91 ? -2.211 -4.932 3.895 1.00 97.25 91 TYR A CA 1
ATOM 728 C C . TYR A 1 91 ? -3.415 -5.815 3.536 1.00 97.25 91 TYR A C 1
ATOM 730 O O . TYR A 1 91 ? -3.899 -6.570 4.382 1.00 97.25 91 TYR A O 1
ATOM 738 N N . TYR A 1 92 ? -3.885 -5.755 2.289 1.00 97.62 92 TYR A N 1
ATOM 739 C CA . TYR A 1 92 ? -5.005 -6.573 1.826 1.00 97.62 92 TYR A CA 1
ATOM 740 C C . TYR A 1 92 ? -4.706 -8.072 1.865 1.00 97.62 92 TYR A C 1
ATOM 742 O O . TYR A 1 92 ? -5.541 -8.850 2.326 1.00 97.62 92 TYR A O 1
ATOM 750 N N . ILE A 1 93 ? -3.514 -8.480 1.439 1.00 97.50 93 ILE A N 1
ATOM 751 C CA . ILE A 1 93 ? -3.095 -9.882 1.493 1.00 97.50 93 ILE A CA 1
ATOM 752 C C . ILE A 1 93 ? -3.067 -10.352 2.953 1.00 97.50 93 ILE A C 1
ATOM 754 O O . ILE A 1 93 ? -3.770 -11.295 3.316 1.00 97.50 93 ILE A O 1
ATOM 758 N N . LYS A 1 94 ? -2.344 -9.638 3.826 1.00 97.31 94 LYS A N 1
ATOM 759 C CA . LYS A 1 94 ? -2.132 -10.043 5.222 1.00 97.31 94 LYS A CA 1
ATOM 760 C C . LYS A 1 94 ? -3.403 -10.024 6.072 1.00 97.31 94 LYS A C 1
ATOM 762 O O . LYS A 1 94 ? -3.664 -10.966 6.814 1.00 97.31 94 LYS A O 1
ATOM 767 N N . TYR A 1 95 ? -4.187 -8.948 5.998 1.00 97.06 95 TYR A N 1
ATOM 768 C CA . TYR A 1 95 ? -5.298 -8.704 6.929 1.00 97.06 95 TYR A CA 1
ATOM 769 C C . TYR A 1 95 ? -6.687 -8.919 6.336 1.00 97.06 95 TYR A C 1
ATOM 771 O O . TYR A 1 95 ? -7.659 -9.012 7.091 1.00 97.06 95 TYR A O 1
ATOM 779 N N . ARG A 1 96 ? -6.809 -8.995 5.007 1.00 95.00 96 ARG A N 1
ATOM 780 C CA . ARG A 1 96 ? -8.074 -9.324 4.330 1.00 95.00 96 ARG A CA 1
ATOM 781 C C . ARG A 1 96 ? -8.054 -10.696 3.658 1.00 95.00 96 ARG A C 1
ATOM 783 O O . ARG A 1 96 ? -9.106 -11.136 3.209 1.00 95.00 96 ARG A O 1
ATOM 790 N N . GLY A 1 97 ? -6.909 -11.386 3.640 1.00 95.31 97 GLY A N 1
ATOM 791 C CA . GLY A 1 97 ? -6.781 -12.733 3.080 1.00 95.31 97 GLY A CA 1
ATOM 792 C C . GLY A 1 97 ? -6.989 -12.781 1.568 1.00 95.31 97 GLY A C 1
ATOM 793 O O . GLY A 1 97 ? -7.394 -13.816 1.045 1.00 95.31 97 GLY A O 1
ATOM 794 N N . LEU A 1 98 ? -6.776 -11.656 0.877 1.00 97.25 98 LEU A N 1
ATOM 795 C CA . LEU A 1 98 ? -6.894 -11.589 -0.575 1.00 97.25 98 LEU A CA 1
ATOM 796 C C . LEU A 1 98 ? -5.660 -12.199 -1.239 1.00 97.25 98 LEU A C 1
ATOM 798 O O . LEU A 1 98 ? -4.549 -12.095 -0.721 1.00 97.25 98 LEU A O 1
ATOM 802 N N . THR A 1 99 ? -5.844 -12.786 -2.418 1.00 97.31 99 THR A N 1
ATOM 803 C CA . THR A 1 99 ? -4.713 -13.084 -3.302 1.00 97.31 99 THR A CA 1
ATOM 804 C C . THR A 1 99 ? -4.129 -11.780 -3.858 1.00 97.31 99 THR A C 1
ATOM 806 O O . THR A 1 99 ? -4.789 -10.736 -3.837 1.00 97.31 99 THR A O 1
ATOM 809 N N . LEU A 1 100 ? -2.905 -11.817 -4.398 1.00 96.50 100 LEU A N 1
ATOM 810 C CA . LEU A 1 100 ? -2.324 -10.656 -5.083 1.00 96.50 100 LEU A CA 1
ATOM 811 C C . LEU A 1 100 ? -3.241 -10.139 -6.207 1.00 96.50 100 LEU A C 1
ATOM 813 O O . LEU A 1 100 ? -3.427 -8.930 -6.346 1.00 96.50 100 LEU A O 1
ATOM 817 N N . GLU A 1 101 ? -3.833 -11.040 -6.993 1.00 96.69 101 GLU A N 1
ATOM 818 C CA . GLU A 1 101 ? -4.730 -10.684 -8.097 1.00 96.69 101 GLU A CA 1
ATOM 819 C C . GLU A 1 101 ? -6.020 -10.017 -7.602 1.00 96.69 101 GLU A C 1
ATOM 821 O O . GLU A 1 101 ? -6.413 -8.971 -8.131 1.00 96.69 101 GLU A O 1
ATOM 826 N N . ASP A 1 102 ? -6.634 -10.558 -6.547 1.00 97.69 102 ASP A N 1
ATOM 827 C CA . ASP A 1 102 ? -7.842 -9.986 -5.946 1.00 97.69 102 ASP A CA 1
ATOM 828 C C . ASP A 1 102 ? -7.556 -8.621 -5.311 1.00 97.69 102 ASP A C 1
ATOM 830 O O . ASP A 1 102 ? -8.316 -7.672 -5.501 1.00 97.69 102 ASP A O 1
ATOM 834 N N . ALA A 1 103 ? -6.434 -8.487 -4.599 1.00 97.50 103 ALA A N 1
ATOM 835 C CA . ALA A 1 103 ? -6.027 -7.229 -3.981 1.00 97.50 103 ALA A CA 1
ATOM 836 C C . ALA A 1 103 ? -5.728 -6.147 -5.033 1.00 97.50 103 ALA A C 1
ATOM 838 O O . ALA A 1 103 ? -6.177 -5.006 -4.900 1.00 97.50 103 ALA A O 1
ATOM 839 N N . LEU A 1 104 ? -5.018 -6.497 -6.113 1.00 96.69 104 LEU A N 1
ATOM 840 C CA . LEU A 1 104 ? -4.781 -5.594 -7.242 1.00 96.69 104 LEU A CA 1
ATOM 841 C C . LEU A 1 104 ? -6.090 -5.159 -7.898 1.00 96.69 104 LEU A C 1
ATOM 843 O O . LEU A 1 104 ? -6.269 -3.971 -8.167 1.00 96.69 104 LEU A O 1
ATOM 847 N N . SER A 1 105 ? -6.994 -6.106 -8.150 1.00 97.50 105 SER A N 1
ATOM 848 C CA . SER A 1 105 ? -8.308 -5.837 -8.738 1.00 97.50 105 SER A CA 1
ATOM 849 C C . SER A 1 105 ? -9.119 -4.889 -7.857 1.00 97.50 105 SER A C 1
ATOM 851 O O . SER A 1 105 ? -9.562 -3.843 -8.329 1.00 97.50 105 SER A O 1
ATOM 853 N N . TYR A 1 106 ? -9.202 -5.179 -6.557 1.00 97.31 106 TYR A N 1
ATOM 854 C CA . TYR A 1 106 ? -9.930 -4.374 -5.577 1.00 97.31 106 TYR A CA 1
ATOM 855 C C . TYR A 1 106 ? -9.463 -2.912 -5.544 1.00 97.31 106 TYR A C 1
ATOM 857 O O . TYR A 1 106 ? -10.272 -1.976 -5.534 1.00 97.31 106 TYR A O 1
ATOM 865 N N . VAL A 1 107 ? -8.143 -2.698 -5.538 1.00 96.12 107 VAL A N 1
ATOM 866 C CA . VAL A 1 107 ? -7.566 -1.350 -5.520 1.00 96.12 107 VAL A CA 1
ATOM 867 C C . VAL A 1 107 ? -7.779 -0.656 -6.870 1.00 96.12 107 VAL A C 1
ATOM 869 O O . VAL A 1 107 ? -8.138 0.523 -6.893 1.00 96.12 107 VAL A O 1
ATOM 872 N N . ARG A 1 108 ? -7.625 -1.366 -7.997 1.00 96.38 108 ARG A N 1
ATOM 873 C CA . ARG A 1 108 ? -7.799 -0.809 -9.353 1.00 96.38 108 ARG A CA 1
ATOM 874 C C . ARG A 1 108 ? -9.225 -0.398 -9.684 1.00 96.38 108 ARG A C 1
ATOM 876 O O . ARG A 1 108 ? -9.400 0.569 -10.418 1.00 96.38 108 ARG A O 1
ATOM 883 N N . GLU A 1 109 ? -10.231 -1.056 -9.116 1.00 96.56 109 GLU A N 1
ATOM 884 C CA . GLU A 1 109 ? -11.630 -0.614 -9.229 1.00 96.56 109 GLU A CA 1
ATOM 885 C C . GLU A 1 109 ? -11.822 0.840 -8.774 1.00 96.56 109 GLU A C 1
ATOM 887 O O . GLU A 1 109 ? -12.707 1.537 -9.266 1.00 96.56 109 GLU A O 1
ATOM 892 N N . ARG A 1 110 ? -10.989 1.300 -7.834 1.00 94.38 110 ARG A 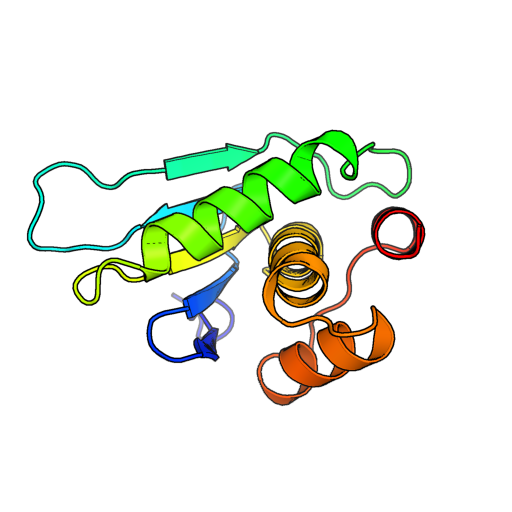N 1
ATOM 893 C CA . ARG A 1 110 ? -11.070 2.640 -7.236 1.00 94.38 110 ARG A CA 1
ATOM 894 C C . ARG A 1 110 ? -9.985 3.568 -7.764 1.00 94.38 110 ARG A C 1
ATOM 896 O O . ARG A 1 110 ? -10.251 4.747 -7.976 1.00 94.38 110 ARG A O 1
ATOM 903 N N . LYS A 1 111 ? -8.782 3.041 -8.008 1.00 92.31 111 LYS A N 1
ATOM 904 C CA . LYS A 1 111 ? -7.642 3.756 -8.592 1.00 92.31 111 LYS A CA 1
ATOM 905 C C . LYS A 1 111 ? -7.083 2.992 -9.811 1.00 92.31 111 LYS A C 1
ATOM 907 O O . LYS A 1 111 ? -6.136 2.216 -9.660 1.00 92.31 111 LYS A O 1
ATOM 912 N N . PRO A 1 112 ? -7.645 3.202 -11.020 1.00 94.25 112 PRO A N 1
ATOM 913 C CA . PRO A 1 112 ? -7.352 2.379 -12.202 1.00 94.25 112 PRO A CA 1
ATOM 914 C C . PRO A 1 112 ? -5.894 2.384 -12.678 1.00 94.25 112 PRO A C 1
ATOM 916 O O . PRO A 1 112 ? -5.455 1.435 -13.320 1.00 94.25 112 PRO A O 1
ATOM 919 N N . ASP A 1 113 ? -5.136 3.434 -12.364 1.00 93.19 113 ASP A N 1
ATOM 920 C CA . ASP A 1 113 ? -3.729 3.603 -12.739 1.00 93.19 113 ASP A CA 1
ATOM 921 C C . ASP A 1 113 ? -2.744 2.917 -11.770 1.00 93.19 113 ASP A C 1
ATOM 923 O O . ASP A 1 113 ? -1.532 3.037 -11.939 1.00 93.19 113 ASP A O 1
ATOM 927 N N . VAL A 1 114 ? -3.230 2.181 -10.760 1.00 94.25 114 VAL A N 1
ATOM 928 C CA . VAL A 1 114 ? -2.366 1.396 -9.866 1.00 94.25 114 VAL A CA 1
ATOM 929 C C . VAL A 1 114 ? -1.623 0.304 -10.633 1.00 94.25 114 VAL A C 1
ATOM 931 O O . VAL A 1 114 ? -2.202 -0.564 -11.295 1.00 94.25 114 VAL A O 1
ATOM 934 N N . SER A 1 115 ? -0.302 0.323 -10.495 1.00 94.69 115 SER A N 1
ATOM 935 C CA . SER A 1 115 ? 0.601 -0.611 -11.148 1.00 94.69 115 SER A CA 1
ATOM 936 C C . SER A 1 115 ? 1.926 -0.687 -10.382 1.00 94.69 115 SER A C 1
ATOM 938 O O . SER A 1 115 ? 2.880 -0.003 -10.759 1.00 94.69 115 SER A O 1
ATOM 940 N N . PRO A 1 116 ? 2.021 -1.528 -9.331 1.00 96.25 116 PRO A N 1
ATOM 941 C CA . PRO A 1 116 ? 3.302 -1.916 -8.745 1.00 96.25 116 PRO A CA 1
ATOM 942 C C . PRO A 1 116 ? 4.294 -2.346 -9.819 1.00 96.25 116 PRO A C 1
ATOM 944 O O . PRO A 1 116 ? 3.911 -3.006 -10.790 1.00 96.25 116 PRO A O 1
ATOM 947 N N . ASN A 1 117 ? 5.569 -1.998 -9.662 1.00 96.06 117 ASN A N 1
ATOM 948 C CA . ASN A 1 117 ? 6.593 -2.526 -10.556 1.00 96.06 117 ASN A CA 1
ATOM 949 C C . ASN A 1 117 ? 6.669 -4.065 -10.438 1.00 96.06 117 ASN A C 1
ATOM 951 O O . ASN A 1 117 ? 6.200 -4.664 -9.466 1.00 96.06 117 ASN A O 1
ATOM 955 N N . LYS A 1 118 ? 7.246 -4.735 -11.440 1.00 95.94 118 LYS A N 1
ATOM 956 C CA . LYS A 1 118 ? 7.239 -6.207 -11.491 1.00 95.94 118 LYS A CA 1
ATOM 957 C C . LYS A 1 118 ? 8.059 -6.851 -10.371 1.00 95.94 118 LYS A C 1
ATOM 959 O O . LYS A 1 118 ? 7.749 -7.974 -9.988 1.00 95.94 118 LYS A O 1
ATOM 964 N N . GLY A 1 119 ? 9.086 -6.170 -9.858 1.00 96.81 119 GLY A N 1
ATOM 965 C CA . GLY A 1 119 ? 9.852 -6.616 -8.692 1.00 96.81 119 GLY A CA 1
ATOM 966 C C . GLY A 1 119 ? 8.961 -6.735 -7.464 1.00 96.81 119 GLY A C 1
ATOM 967 O O . GLY A 1 119 ? 8.857 -7.817 -6.894 1.00 96.81 119 GLY A O 1
ATOM 968 N N . PHE A 1 120 ? 8.220 -5.673 -7.151 1.00 96.25 120 PHE A N 1
ATOM 969 C CA . PHE A 1 120 ? 7.301 -5.656 -6.013 1.00 96.25 120 PHE A CA 1
ATOM 970 C C . PHE A 1 120 ? 6.140 -6.635 -6.181 1.00 96.25 120 PHE A C 1
ATOM 972 O O . PHE A 1 120 ? 5.778 -7.309 -5.227 1.00 96.25 120 PHE A O 1
ATOM 979 N N . GLN A 1 121 ? 5.590 -6.794 -7.392 1.00 96.31 121 GLN A N 1
ATOM 980 C CA . GLN A 1 121 ? 4.562 -7.818 -7.632 1.00 96.31 121 GLN A CA 1
ATOM 981 C C . GLN A 1 121 ? 5.077 -9.234 -7.346 1.00 96.31 121 GLN A C 1
ATOM 983 O O . GLN A 1 121 ? 4.353 -10.030 -6.761 1.00 96.31 121 GLN A O 1
ATOM 988 N N . ARG A 1 122 ? 6.325 -9.551 -7.728 1.00 96.38 122 ARG A N 1
ATOM 989 C CA . ARG A 1 122 ? 6.939 -10.852 -7.411 1.00 96.38 122 ARG A CA 1
ATOM 990 C C . ARG A 1 122 ? 7.089 -11.047 -5.901 1.00 96.38 122 ARG A C 1
ATOM 992 O O . ARG A 1 122 ? 6.766 -12.121 -5.413 1.00 96.38 122 ARG A O 1
ATOM 999 N N . GLN A 1 123 ? 7.524 -10.008 -5.189 1.00 96.25 123 GLN A N 1
ATOM 1000 C CA . GLN A 1 123 ? 7.695 -10.013 -3.730 1.00 96.25 123 GLN A CA 1
ATOM 1001 C C . GLN A 1 123 ? 6.365 -10.065 -2.955 1.00 96.25 123 GLN A C 1
ATOM 1003 O O . GLN A 1 123 ? 6.347 -10.431 -1.793 1.00 96.25 123 GLN A O 1
ATOM 1008 N N . LEU A 1 124 ? 5.234 -9.697 -3.567 1.00 94.12 124 LEU A N 1
ATOM 1009 C CA . LEU A 1 124 ? 3.901 -9.807 -2.951 1.00 94.12 124 LEU A CA 1
ATOM 1010 C C . LEU A 1 124 ? 3.251 -11.186 -3.155 1.00 94.12 124 LEU A C 1
ATOM 1012 O O . LEU A 1 124 ? 2.154 -11.423 -2.658 1.00 94.12 124 LEU A O 1
ATOM 1016 N N . ASN A 1 125 ? 3.879 -12.067 -3.936 1.00 85.12 125 ASN A N 1
ATOM 1017 C CA . ASN A 1 125 ? 3.328 -13.361 -4.344 1.00 85.12 125 ASN A CA 1
ATOM 1018 C C . ASN A 1 125 ? 4.074 -14.553 -3.713 1.00 85.12 125 ASN A C 1
ATOM 1020 O O . ASN A 1 125 ? 4.102 -15.636 -4.306 1.00 85.12 125 ASN A O 1
ATOM 1024 N N . VAL A 1 126 ? 4.725 -14.336 -2.568 1.00 59.88 126 VAL A N 1
ATOM 1025 C CA . VAL A 1 126 ? 5.480 -15.349 -1.808 1.00 59.88 126 VAL A CA 1
ATOM 1026 C C . VAL A 1 126 ? 4.739 -15.808 -0.562 1.00 59.88 126 VAL A C 1
ATOM 1028 O O . VAL A 1 126 ? 3.991 -14.996 0.026 1.00 59.88 126 VAL A O 1
#

Secondary structure (DSSP, 8-state):
--GGGSPEEEETTEEEEE-SSSSEEEEE--TTSS---EEEE---S-TTS--HHHHHHHHHHHHHHHTSTT--EEEEESSSSSHHHHHHHHHHHHHH---HHHHHHHHHTT-TT----HHHHHHT--

Organism: NCBI:txid1008807

Radius of gyration: 13.42 Å; chains: 1; bounding box: 30×36×31 Å

Foldseek 3Di:
DPPQFPWFDLDQLETFGADQDAWKKKWKPQPVDPDIDIDTDDDHLDLPTDCLVCLVVLLCVVVVQVVDVSIHIYTYHHNSAANSLLSQLSNCCPPVVDASVRSQVSRCVGVVRHDHDPSSSVSSHD